Protein AF-A0A925YTL6-F1 (afdb_monomer_lite)

Radius of gyration: 14.81 Å; chains: 1; bounding box: 37×23×41 Å

pLDDT: mean 95.88, std 8.1, range [43.38, 98.81]

Sequence (124 aa):
QDDPEVMSAHLELAMATNAWDRVIKIASKLTNETPAVERPWIAWAYALREKQAVGDALDILIIGEEVIENPSPLIDYNLACYHCLLDDLTEARRRLKRAIAREPQWKTEAAADPDLAALHPAKK

Secondary structure (DSSP, 8-state):
---HHHHHHHHHHHHHTT-HHHHHHHHHHHHHH-TT-HHHHHHHHHHHHHTT-HHHHHHHHHHHHHHSSS--HHHHHHHHHHHHHTT-HHHHHHHHHHHHHH-TTHHHHHHH-GGGGGGSPP--

Structure (mmCIF, N/CA/C/O backbone):
data_AF-A0A925YTL6-F1
#
_entry.id   AF-A0A925YTL6-F1
#
loop_
_atom_site.group_PDB
_atom_site.id
_atom_site.type_symbol
_atom_site.label_atom_id
_atom_site.label_alt_id
_atom_site.label_comp_id
_atom_site.label_asym_id
_atom_site.label_entity_id
_atom_site.label_seq_id
_atom_site.pdbx_PDB_ins_code
_atom_site.Cartn_x
_atom_site.Cartn_y
_atom_site.Cartn_z
_atom_site.occupancy
_atom_site.B_iso_or_equiv
_atom_site.auth_seq_id
_atom_site.auth_comp_id
_atom_site.auth_asym_id
_atom_site.auth_atom_id
_atom_site.pdbx_PDB_model_num
ATOM 1 N N . GLN A 1 1 ? 15.291 -6.654 -23.935 1.00 56.06 1 GLN A N 1
ATOM 2 C CA . GLN A 1 1 ? 14.696 -6.421 -22.607 1.00 56.06 1 GLN A CA 1
ATOM 3 C C . GLN A 1 1 ? 14.907 -4.955 -22.305 1.00 56.06 1 GLN A C 1
ATOM 5 O O . GLN A 1 1 ? 15.975 -4.458 -22.646 1.00 56.06 1 GLN A O 1
ATOM 10 N N . ASP A 1 2 ? 13.879 -4.271 -21.810 1.00 72.69 2 ASP A N 1
ATOM 11 C CA . ASP A 1 2 ? 14.031 -2.883 -21.372 1.00 72.69 2 ASP A CA 1
ATOM 12 C C . ASP A 1 2 ? 14.820 -2.885 -20.058 1.00 72.69 2 ASP A C 1
ATOM 14 O O . ASP A 1 2 ? 14.683 -3.810 -19.263 1.00 72.69 2 ASP A O 1
ATOM 18 N N . ASP A 1 3 ? 15.678 -1.891 -19.863 1.00 90.19 3 ASP A N 1
ATOM 19 C CA . ASP A 1 3 ? 16.460 -1.730 -18.638 1.00 90.19 3 ASP A CA 1
ATOM 20 C C . ASP A 1 3 ? 15.522 -1.453 -17.435 1.00 90.19 3 ASP A C 1
ATOM 22 O O . ASP A 1 3 ? 14.615 -0.616 -17.576 1.00 90.19 3 ASP A O 1
ATOM 26 N N . PRO A 1 4 ? 15.699 -2.106 -16.264 1.00 90.75 4 PRO A N 1
ATOM 27 C CA . PRO A 1 4 ? 14.873 -1.870 -15.075 1.00 90.75 4 PRO A CA 1
ATOM 28 C C . PRO A 1 4 ? 14.782 -0.396 -14.653 1.00 90.75 4 PRO A C 1
ATOM 30 O O . PRO A 1 4 ? 13.741 0.048 -14.159 1.00 90.75 4 PRO A O 1
ATOM 33 N N . GLU A 1 5 ? 15.829 0.396 -14.884 1.00 92.12 5 GLU A N 1
ATOM 34 C CA . GLU A 1 5 ? 15.837 1.827 -14.579 1.00 92.12 5 GLU A CA 1
ATOM 35 C C . GLU A 1 5 ? 14.899 2.604 -15.520 1.00 92.12 5 GLU A C 1
ATOM 37 O O . GLU A 1 5 ? 14.078 3.415 -15.079 1.00 92.12 5 GLU A O 1
ATOM 42 N N . VAL A 1 6 ? 14.919 2.280 -16.817 1.00 95.31 6 VAL A N 1
ATOM 43 C CA . VAL A 1 6 ? 13.999 2.855 -17.815 1.00 95.31 6 VAL A CA 1
ATOM 44 C C . VAL A 1 6 ? 12.554 2.453 -17.518 1.00 95.31 6 VAL A C 1
ATOM 46 O O . VAL A 1 6 ? 11.633 3.270 -17.612 1.00 95.31 6 VAL A O 1
ATOM 49 N N . MET A 1 7 ? 12.332 1.199 -17.127 1.00 96.12 7 MET A N 1
ATOM 50 C CA . MET A 1 7 ? 11.010 0.727 -16.721 1.00 96.12 7 MET A CA 1
ATOM 51 C C . MET A 1 7 ? 10.513 1.427 -15.457 1.00 96.12 7 MET A C 1
ATOM 53 O O . MET A 1 7 ? 9.329 1.757 -15.387 1.00 96.12 7 MET A O 1
ATOM 57 N N . SER A 1 8 ? 11.397 1.719 -14.504 1.00 96.62 8 SER A N 1
ATOM 58 C CA . SER A 1 8 ? 11.060 2.481 -13.299 1.00 96.62 8 SER A CA 1
ATOM 59 C C . SER A 1 8 ? 10.634 3.911 -13.644 1.00 96.62 8 SER A C 1
ATOM 61 O O . SER A 1 8 ? 9.597 4.372 -13.173 1.00 96.62 8 SER A O 1
ATOM 63 N N . ALA A 1 9 ? 11.328 4.586 -14.565 1.00 97.25 9 ALA A N 1
ATOM 64 C CA . ALA A 1 9 ? 10.897 5.901 -15.049 1.00 97.25 9 ALA A CA 1
ATOM 65 C C . ALA A 1 9 ? 9.513 5.850 -15.731 1.00 97.25 9 ALA A C 1
ATOM 67 O O . ALA A 1 9 ? 8.658 6.712 -15.509 1.00 97.25 9 ALA A O 1
ATOM 68 N N . HIS A 1 10 ? 9.247 4.812 -16.530 1.00 97.81 10 HIS A N 1
ATOM 69 C CA . HIS A 1 10 ? 7.924 4.603 -17.122 1.00 97.81 10 HIS A CA 1
ATOM 70 C C . HIS A 1 10 ? 6.842 4.269 -16.090 1.00 97.81 10 HIS A C 1
ATOM 72 O O . HIS A 1 10 ? 5.682 4.630 -16.307 1.00 97.81 10 HIS A O 1
ATOM 78 N N . LEU A 1 11 ? 7.198 3.582 -15.002 1.00 98.50 11 LEU A N 1
ATOM 79 C CA . LEU A 1 11 ? 6.294 3.301 -13.893 1.00 98.50 11 LEU A CA 1
ATOM 80 C C . LEU A 1 11 ? 5.855 4.604 -13.227 1.00 98.50 11 LEU A C 1
ATOM 82 O O . LEU A 1 11 ? 4.656 4.814 -13.062 1.00 98.50 11 LEU A O 1
ATOM 86 N N . GLU A 1 12 ? 6.795 5.500 -12.919 1.00 98.44 12 GLU A N 1
ATOM 87 C CA . GLU A 1 12 ? 6.482 6.800 -12.315 1.00 98.44 12 GLU A CA 1
ATOM 88 C C . GLU A 1 12 ? 5.598 7.657 -13.225 1.00 98.44 12 GLU A C 1
ATOM 90 O O . GLU A 1 12 ? 4.610 8.228 -12.767 1.00 98.44 12 GLU A O 1
ATOM 95 N N . LEU A 1 13 ? 5.874 7.687 -14.534 1.00 98.38 13 LEU A N 1
ATOM 96 C CA . LEU A 1 13 ? 5.014 8.391 -15.490 1.00 98.38 13 LEU A CA 1
ATOM 97 C C . LEU A 1 13 ? 3.598 7.794 -15.536 1.00 98.38 13 LEU A C 1
ATOM 99 O O . LEU A 1 13 ? 2.612 8.529 -15.598 1.00 98.38 13 LEU A O 1
ATOM 103 N N . ALA A 1 14 ? 3.482 6.464 -15.514 1.00 98.50 14 ALA A N 1
ATOM 104 C CA . ALA A 1 14 ? 2.189 5.788 -15.504 1.00 98.50 14 ALA A CA 1
ATOM 105 C C . ALA A 1 14 ? 1.415 6.064 -14.205 1.00 98.50 14 ALA A C 1
ATOM 107 O O . ALA A 1 14 ? 0.215 6.315 -14.262 1.00 98.50 14 ALA A O 1
ATOM 108 N N . MET A 1 15 ? 2.103 6.083 -13.061 1.00 98.50 15 MET A N 1
ATOM 109 C CA . MET A 1 15 ? 1.534 6.455 -11.764 1.00 98.50 15 MET A CA 1
ATOM 110 C C . MET A 1 15 ? 1.046 7.905 -11.768 1.00 98.50 15 MET A C 1
ATOM 112 O O . MET A 1 15 ? -0.100 8.160 -11.423 1.00 98.50 15 MET A O 1
ATOM 116 N N . ALA A 1 16 ? 1.868 8.846 -12.239 1.00 98.31 16 ALA A N 1
ATOM 117 C CA . ALA A 1 16 ? 1.523 10.267 -12.296 1.00 98.31 16 ALA A CA 1
ATOM 118 C C . ALA A 1 16 ? 0.346 10.579 -13.239 1.00 98.31 16 ALA A C 1
ATOM 120 O O . ALA A 1 16 ? -0.299 11.617 -13.108 1.00 98.31 16 ALA A O 1
ATOM 121 N N . THR A 1 17 ? 0.073 9.696 -14.202 1.00 98.12 17 THR A N 1
ATOM 122 C CA . THR A 1 17 ? -1.033 9.827 -15.164 1.00 98.12 17 THR A CA 1
ATOM 123 C C . THR A 1 17 ? -2.214 8.908 -14.851 1.00 98.12 17 THR A C 1
ATOM 125 O O . THR A 1 17 ? -3.134 8.814 -15.662 1.00 98.12 17 THR A O 1
ATOM 128 N N . ASN A 1 18 ? -2.206 8.232 -13.695 1.00 98.31 18 ASN A N 1
ATOM 129 C CA . ASN A 1 18 ? -3.234 7.277 -13.271 1.00 98.31 18 ASN A CA 1
ATOM 130 C C . ASN A 1 18 ? -3.515 6.173 -14.308 1.00 98.31 18 ASN A C 1
ATOM 132 O O . ASN A 1 18 ? -4.628 5.660 -14.432 1.00 98.31 18 ASN A O 1
ATOM 136 N N . ALA A 1 19 ? -2.504 5.798 -15.093 1.00 98.56 19 ALA A N 1
ATOM 137 C CA . ALA A 1 19 ? -2.613 4.778 -16.125 1.00 98.56 19 ALA A CA 1
ATOM 138 C C . ALA A 1 19 ? -2.518 3.376 -15.497 1.00 98.56 19 ALA A C 1
ATOM 140 O O . ALA A 1 19 ? -1.549 2.651 -15.723 1.00 98.56 19 ALA A O 1
ATOM 141 N N . TRP A 1 20 ? -3.512 2.990 -14.692 1.00 98.56 20 TRP A N 1
ATOM 142 C CA . TRP A 1 20 ? -3.452 1.821 -13.800 1.00 98.56 20 TRP A CA 1
ATOM 143 C C . TRP A 1 20 ? -3.124 0.501 -14.498 1.00 98.56 20 TRP A C 1
ATOM 145 O O . TRP A 1 20 ? -2.283 -0.253 -14.018 1.00 98.56 20 TRP A O 1
ATOM 155 N N . ASP A 1 21 ? -3.683 0.250 -15.682 1.00 98.50 21 ASP A N 1
ATOM 156 C CA . ASP A 1 21 ? -3.337 -0.942 -16.469 1.00 98.50 21 ASP A CA 1
ATOM 157 C C . ASP A 1 21 ? -1.863 -0.962 -16.893 1.00 98.50 21 ASP A C 1
ATOM 159 O O . ASP A 1 21 ? -1.213 -2.011 -16.924 1.00 98.50 21 ASP A O 1
ATOM 163 N N . ARG A 1 22 ? -1.301 0.216 -17.186 1.00 98.38 22 ARG A N 1
ATOM 164 C CA . ARG A 1 22 ? 0.120 0.364 -17.502 1.00 98.38 22 ARG A CA 1
ATOM 165 C C . ARG A 1 22 ? 0.980 0.202 -16.251 1.00 98.38 22 ARG A C 1
ATOM 167 O O . ARG A 1 22 ? 2.014 -0.455 -16.346 1.00 98.38 22 ARG A O 1
ATOM 174 N N . VAL A 1 23 ? 0.548 0.737 -15.107 1.00 98.81 23 VAL A N 1
ATOM 175 C CA . VAL A 1 23 ? 1.218 0.540 -13.813 1.00 98.81 23 VAL A CA 1
ATOM 176 C C . VAL A 1 23 ? 1.315 -0.949 -13.498 1.00 98.81 23 VAL A C 1
ATOM 178 O O . VAL A 1 23 ? 2.421 -1.448 -13.337 1.00 98.81 23 VAL A O 1
ATOM 181 N N . ILE A 1 24 ? 0.196 -1.679 -13.519 1.00 98.69 24 ILE A N 1
ATOM 182 C CA . ILE A 1 24 ? 0.148 -3.123 -13.234 1.00 98.69 24 ILE A CA 1
ATOM 183 C C . ILE A 1 24 ? 1.085 -3.900 -14.171 1.00 98.69 24 ILE A C 1
ATOM 185 O O . ILE A 1 24 ? 1.877 -4.734 -13.729 1.00 98.69 24 ILE A O 1
ATOM 189 N N . LYS A 1 25 ? 1.059 -3.598 -15.474 1.00 98.25 25 LYS A N 1
ATOM 190 C CA . LYS A 1 25 ? 1.915 -4.272 -16.463 1.00 98.25 25 LYS A CA 1
ATOM 191 C C . LYS A 1 25 ? 3.411 -4.022 -16.249 1.00 98.25 25 LYS A C 1
ATOM 193 O O . LYS A 1 25 ? 4.212 -4.915 -16.511 1.00 98.25 25 LYS A O 1
ATOM 198 N N . ILE A 1 26 ? 3.806 -2.810 -15.862 1.00 98.25 26 ILE A N 1
ATOM 199 C CA . ILE A 1 26 ? 5.221 -2.471 -15.648 1.00 98.25 26 ILE A CA 1
ATOM 200 C C . ILE A 1 26 ? 5.682 -2.987 -14.285 1.00 98.25 26 ILE A C 1
ATOM 202 O O . ILE A 1 26 ? 6.709 -3.656 -14.202 1.00 98.25 26 ILE A O 1
ATOM 206 N N . ALA A 1 27 ? 4.901 -2.729 -13.237 1.00 98.38 27 ALA A N 1
ATOM 207 C CA . ALA A 1 27 ? 5.213 -3.126 -11.874 1.00 98.38 27 ALA A CA 1
ATOM 208 C C . ALA A 1 27 ? 5.322 -4.648 -11.726 1.00 98.38 27 ALA A C 1
ATOM 210 O O . ALA A 1 27 ? 6.266 -5.126 -11.108 1.00 98.38 27 ALA A O 1
ATOM 211 N N . SER A 1 28 ? 4.440 -5.424 -12.363 1.00 97.81 28 SER A N 1
ATOM 212 C CA . SER A 1 28 ? 4.535 -6.895 -12.356 1.00 97.81 28 SER A CA 1
ATOM 213 C C . SER A 1 28 ? 5.825 -7.432 -12.974 1.00 97.81 28 SER A C 1
ATOM 215 O O . SER A 1 28 ? 6.336 -8.464 -12.556 1.00 97.81 28 SER A O 1
ATOM 217 N N . LYS A 1 29 ? 6.402 -6.739 -13.956 1.00 97.62 29 LYS A N 1
ATOM 218 C CA . LYS A 1 29 ? 7.705 -7.124 -14.508 1.00 97.62 29 LYS A CA 1
ATOM 219 C C . LYS A 1 29 ? 8.848 -6.712 -13.585 1.00 97.62 29 LYS A C 1
ATOM 221 O O . LYS A 1 29 ? 9.701 -7.536 -13.287 1.00 97.62 29 LYS A O 1
ATOM 226 N N . LEU A 1 30 ? 8.823 -5.473 -13.090 1.00 97.75 30 LEU A N 1
ATOM 227 C CA . LEU A 1 30 ? 9.843 -4.961 -12.172 1.00 97.75 30 LEU A CA 1
ATOM 228 C C . LEU A 1 30 ? 9.908 -5.759 -10.866 1.00 97.75 30 LEU A C 1
ATOM 230 O O . LEU A 1 30 ? 10.988 -6.034 -10.376 1.00 97.75 30 LEU A O 1
ATOM 234 N N . THR A 1 31 ? 8.777 -6.187 -10.313 1.00 97.88 31 THR A N 1
ATOM 235 C CA . THR A 1 31 ? 8.752 -7.035 -9.106 1.00 97.88 31 THR A CA 1
ATOM 236 C C . THR A 1 31 ? 9.358 -8.420 -9.339 1.00 97.88 31 THR A C 1
ATOM 238 O O . THR A 1 31 ? 9.972 -8.971 -8.432 1.00 97.88 31 THR A O 1
ATOM 241 N N . ASN A 1 32 ? 9.260 -8.963 -10.556 1.00 96.50 32 ASN A N 1
ATOM 242 C CA . ASN A 1 32 ? 9.928 -10.214 -10.925 1.00 96.50 32 ASN A CA 1
ATOM 243 C C . ASN A 1 32 ? 11.438 -10.034 -11.164 1.00 96.50 32 ASN A C 1
ATOM 245 O O . ASN A 1 32 ? 12.220 -10.918 -10.828 1.00 96.50 32 ASN A O 1
ATOM 249 N N . GLU A 1 33 ? 11.854 -8.915 -11.761 1.00 96.31 33 GL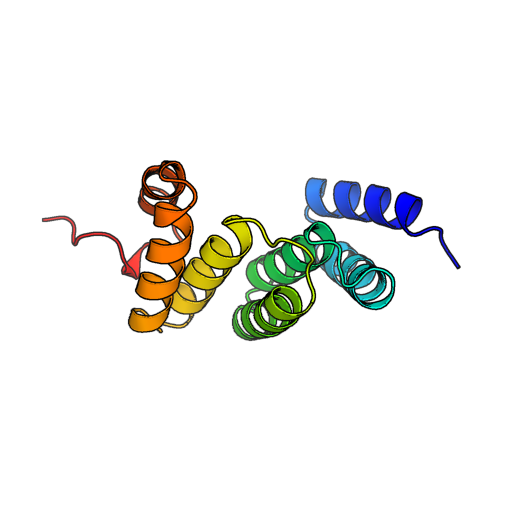U A N 1
ATOM 250 C CA . GLU A 1 33 ? 13.263 -8.646 -12.095 1.00 96.31 33 GLU A CA 1
ATOM 251 C C . GLU A 1 33 ? 14.060 -8.093 -10.904 1.00 96.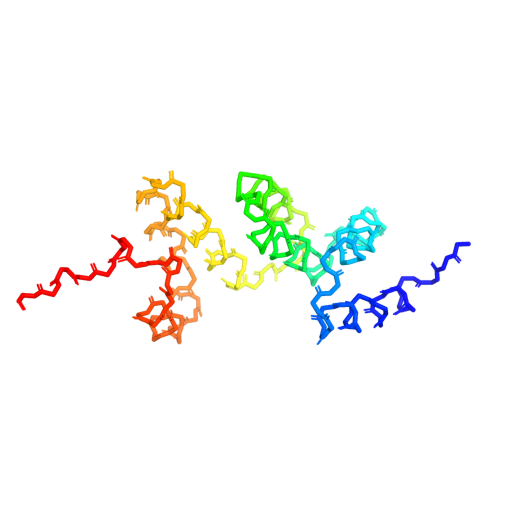31 33 GLU A C 1
ATOM 253 O O . GLU A 1 33 ? 15.236 -8.410 -10.733 1.00 96.31 33 GLU A O 1
ATOM 258 N N . THR A 1 34 ? 13.417 -7.288 -10.060 1.00 96.31 34 THR A N 1
ATOM 259 C CA . THR A 1 34 ? 14.007 -6.611 -8.901 1.00 96.31 34 THR A CA 1
ATOM 260 C C . THR A 1 34 ? 13.126 -6.798 -7.653 1.00 96.31 34 THR A C 1
ATOM 262 O O . THR A 1 34 ? 12.583 -5.818 -7.139 1.00 96.31 34 THR A O 1
ATOM 265 N N . PRO A 1 35 ? 12.958 -8.034 -7.137 1.00 97.50 35 PRO A N 1
ATOM 266 C CA . PRO A 1 35 ? 12.021 -8.319 -6.043 1.00 97.50 35 PRO A CA 1
ATOM 267 C C . PRO A 1 35 ? 12.351 -7.577 -4.743 1.00 97.50 35 PRO A C 1
ATOM 269 O O . PRO A 1 35 ? 11.439 -7.206 -4.010 1.00 97.50 35 PRO A O 1
ATOM 272 N N . ALA A 1 36 ? 13.632 -7.288 -4.497 1.00 97.69 36 ALA A N 1
ATOM 273 C CA . ALA A 1 36 ? 14.095 -6.550 -3.322 1.00 97.69 36 ALA A CA 1
ATOM 274 C C . ALA A 1 36 ? 13.680 -5.065 -3.307 1.00 97.69 36 ALA A C 1
ATOM 276 O O . ALA A 1 36 ? 13.774 -4.418 -2.265 1.00 97.69 36 ALA A O 1
ATOM 277 N N . VAL A 1 37 ? 13.234 -4.506 -4.438 1.00 97.69 37 VAL A N 1
ATOM 278 C CA . VAL A 1 37 ? 12.900 -3.081 -4.558 1.00 97.69 37 VAL A CA 1
ATOM 279 C C . VAL A 1 37 ? 11.435 -2.853 -4.200 1.00 97.69 37 VAL A C 1
ATOM 281 O O . VAL A 1 37 ? 10.538 -3.366 -4.857 1.00 97.69 37 VAL A O 1
ATOM 284 N N . GLU A 1 38 ? 11.186 -2.012 -3.198 1.00 98.31 38 GLU A N 1
ATOM 285 C CA . GLU A 1 38 ? 9.847 -1.722 -2.667 1.00 98.31 38 GLU A CA 1
ATOM 286 C C . GLU A 1 38 ? 8.897 -1.049 -3.670 1.00 98.31 38 GLU A C 1
ATOM 288 O O . GLU A 1 38 ? 7.720 -1.404 -3.781 1.00 98.31 38 GLU A O 1
ATOM 293 N N . ARG A 1 39 ? 9.395 -0.041 -4.393 1.00 98.00 39 ARG A N 1
ATOM 294 C CA . ARG A 1 39 ? 8.557 0.901 -5.147 1.00 98.00 39 ARG A CA 1
ATOM 295 C C . ARG A 1 39 ? 7.601 0.229 -6.155 1.00 98.00 39 ARG A C 1
ATOM 297 O O . ARG A 1 39 ? 6.433 0.639 -6.181 1.00 98.00 39 ARG A O 1
ATOM 304 N N . PRO A 1 40 ? 8.024 -0.775 -6.953 1.00 98.50 40 PRO A N 1
ATOM 305 C CA . PRO A 1 40 ? 7.138 -1.523 -7.843 1.00 98.50 40 PRO A CA 1
ATOM 306 C C . PRO A 1 40 ? 5.997 -2.253 -7.128 1.00 98.50 40 PRO A C 1
ATOM 308 O O . PRO A 1 40 ? 4.866 -2.191 -7.606 1.00 98.50 40 PRO A O 1
ATOM 311 N N . TRP A 1 41 ? 6.249 -2.881 -5.975 1.00 98.75 41 TRP A N 1
ATOM 312 C CA . TRP A 1 41 ? 5.213 -3.588 -5.209 1.00 98.75 41 TRP A CA 1
ATOM 313 C C . TRP A 1 41 ? 4.107 -2.641 -4.747 1.00 98.75 41 TRP A C 1
ATOM 315 O O . TRP A 1 41 ? 2.926 -2.910 -4.964 1.00 98.75 41 TRP A O 1
ATOM 325 N N . ILE A 1 42 ? 4.492 -1.486 -4.197 1.00 98.62 42 ILE A N 1
ATOM 326 C CA . ILE A 1 42 ? 3.539 -0.455 -3.764 1.00 98.62 42 ILE A CA 1
ATOM 327 C C . ILE A 1 42 ? 2.735 0.081 -4.950 1.00 98.62 42 ILE A C 1
ATOM 329 O O . ILE A 1 42 ? 1.518 0.201 -4.856 1.00 98.62 42 ILE A O 1
ATOM 333 N N . ALA A 1 43 ? 3.390 0.382 -6.078 1.00 98.69 43 ALA A N 1
ATOM 334 C CA . ALA A 1 43 ? 2.700 0.846 -7.284 1.00 98.69 43 ALA A CA 1
ATOM 335 C C . ALA A 1 43 ? 1.663 -0.171 -7.777 1.00 98.69 43 ALA A C 1
ATOM 337 O O . ALA A 1 43 ? 0.551 0.209 -8.143 1.00 98.69 43 ALA A O 1
ATOM 338 N N . TRP A 1 44 ? 2.028 -1.455 -7.788 1.00 98.81 44 TRP A N 1
ATOM 339 C CA . TRP A 1 44 ? 1.141 -2.522 -8.231 1.00 98.81 44 TRP A CA 1
ATOM 340 C C . TRP A 1 44 ? -0.087 -2.625 -7.328 1.00 98.81 44 TRP A C 1
ATOM 342 O O . TRP A 1 44 ? -1.214 -2.523 -7.815 1.00 98.81 44 TRP A O 1
ATOM 352 N N . ALA A 1 45 ? 0.126 -2.765 -6.020 1.00 98.75 45 ALA A N 1
ATOM 353 C CA . ALA A 1 45 ? -0.963 -2.894 -5.064 1.00 98.75 45 ALA A CA 1
ATOM 354 C C . ALA A 1 45 ? -1.874 -1.654 -5.070 1.00 98.75 45 ALA A C 1
ATOM 356 O O . ALA A 1 45 ? -3.098 -1.777 -5.128 1.00 98.75 45 ALA A O 1
ATOM 357 N N . TYR A 1 46 ? -1.290 -0.454 -5.138 1.00 98.62 46 TYR A N 1
ATOM 358 C CA . TYR A 1 46 ? -2.048 0.791 -5.232 1.00 98.62 46 TYR A CA 1
ATOM 359 C C . TYR A 1 46 ? -2.925 0.846 -6.492 1.00 98.62 46 TYR A C 1
ATOM 361 O O . TYR A 1 46 ? -4.115 1.138 -6.403 1.00 98.62 46 TYR A O 1
ATOM 369 N N . ALA A 1 47 ? -2.382 0.491 -7.661 1.00 98.75 47 ALA A N 1
ATOM 370 C CA . ALA A 1 47 ? -3.158 0.452 -8.899 1.00 98.75 47 ALA A CA 1
ATOM 371 C C . ALA A 1 47 ? -4.289 -0.591 -8.860 1.00 98.75 47 ALA A C 1
ATOM 373 O O . ALA A 1 47 ? -5.357 -0.352 -9.422 1.00 98.75 47 ALA A O 1
ATOM 374 N N . LEU A 1 48 ? -4.091 -1.730 -8.188 1.00 98.75 48 LEU A N 1
ATOM 375 C CA . LEU A 1 48 ? -5.151 -2.721 -7.974 1.00 98.75 48 LEU A CA 1
ATOM 376 C C . LEU A 1 48 ? -6.257 -2.178 -7.060 1.00 98.75 48 LEU A C 1
ATOM 378 O O . LEU A 1 48 ? -7.437 -2.320 -7.390 1.00 98.75 48 LEU A O 1
ATOM 382 N N . ARG A 1 49 ? -5.898 -1.477 -5.976 1.00 98.50 49 ARG A N 1
ATOM 383 C CA . ARG A 1 49 ? -6.863 -0.778 -5.112 1.00 98.50 49 ARG A CA 1
ATOM 384 C C . ARG A 1 49 ? -7.675 0.255 -5.889 1.00 98.50 49 ARG A C 1
ATOM 386 O O . ARG A 1 49 ? -8.897 0.267 -5.772 1.00 98.50 49 ARG A O 1
ATOM 393 N N . GLU A 1 50 ? -7.037 1.066 -6.733 1.00 98.31 50 GLU A N 1
ATOM 394 C CA . GLU A 1 50 ? -7.731 2.044 -7.589 1.00 98.31 50 GLU A CA 1
ATOM 395 C C . GLU A 1 50 ? -8.711 1.383 -8.569 1.00 98.31 50 GLU A C 1
ATOM 397 O O . GLU A 1 50 ? -9.756 1.941 -8.904 1.00 98.31 50 GLU A O 1
ATOM 402 N N . LYS A 1 51 ? -8.411 0.151 -8.991 1.00 98.38 51 LYS A N 1
ATOM 403 C CA . LYS A 1 51 ? -9.302 -0.682 -9.806 1.00 98.38 51 LYS A CA 1
ATOM 404 C C . LYS A 1 51 ? -10.328 -1.478 -8.991 1.00 98.38 51 LYS A C 1
ATOM 406 O O . LYS A 1 51 ? -11.012 -2.321 -9.564 1.00 98.38 51 LYS A O 1
ATOM 411 N N . GLN A 1 52 ? -10.457 -1.208 -7.690 1.00 97.94 52 GLN A N 1
ATOM 412 C CA . GLN A 1 52 ? -11.352 -1.896 -6.750 1.00 97.94 52 GLN A CA 1
ATOM 413 C C . GLN A 1 52 ? -11.052 -3.398 -6.576 1.00 97.94 52 GLN A C 1
ATOM 415 O O . GLN A 1 52 ? -11.864 -4.138 -6.025 1.00 97.94 52 GLN A O 1
ATOM 420 N N . ALA A 1 53 ? -9.864 -3.851 -6.984 1.00 98.38 53 ALA A N 1
ATOM 421 C CA . ALA A 1 53 ? -9.371 -5.212 -6.789 1.00 98.38 53 ALA A CA 1
ATOM 422 C C . ALA A 1 53 ? -8.568 -5.303 -5.477 1.00 98.38 53 ALA A C 1
ATOM 424 O O . ALA A 1 53 ? -7.379 -5.609 -5.471 1.00 98.38 53 ALA A O 1
ATOM 425 N N . VAL A 1 54 ? -9.209 -4.968 -4.350 1.00 98.44 54 VAL A N 1
ATOM 426 C CA . VAL A 1 54 ? -8.528 -4.826 -3.047 1.00 98.44 54 VAL A CA 1
ATOM 427 C C . VAL A 1 54 ? -7.955 -6.154 -2.536 1.00 98.44 54 VAL A C 1
ATOM 429 O O . VAL A 1 54 ? -6.885 -6.154 -1.938 1.00 98.44 54 VAL A O 1
ATOM 432 N N . GLY A 1 55 ? -8.624 -7.282 -2.805 1.00 98.69 55 GLY A N 1
ATOM 433 C CA . GLY A 1 55 ? -8.095 -8.614 -2.478 1.00 98.69 55 GLY A CA 1
ATOM 434 C C . GLY A 1 55 ? -6.764 -8.888 -3.181 1.00 98.69 55 GLY A C 1
ATOM 435 O O . GLY A 1 55 ? -5.774 -9.194 -2.526 1.00 98.69 55 GLY A O 1
ATOM 436 N N . ASP A 1 56 ? -6.705 -8.646 -4.491 1.00 98.62 56 ASP A N 1
ATOM 437 C CA . ASP A 1 56 ? -5.471 -8.806 -5.267 1.00 98.62 56 ASP A CA 1
ATOM 438 C C . ASP A 1 56 ? -4.378 -7.827 -4.797 1.00 98.62 56 ASP A C 1
ATOM 440 O O . ASP A 1 56 ? -3.199 -8.175 -4.754 1.00 98.62 56 ASP A O 1
ATOM 444 N N . ALA A 1 57 ? -4.757 -6.593 -4.434 1.00 98.75 57 ALA A N 1
ATOM 445 C CA . ALA A 1 57 ? -3.827 -5.607 -3.882 1.00 98.75 57 ALA A CA 1
ATOM 446 C C . ALA A 1 57 ? -3.189 -6.097 -2.574 1.00 98.75 57 ALA A C 1
ATOM 448 O O . ALA A 1 57 ? -1.980 -5.944 -2.382 1.00 98.75 57 ALA A O 1
ATOM 449 N N . LEU A 1 58 ? -3.997 -6.701 -1.697 1.00 98.75 58 LEU A N 1
ATOM 450 C CA . LEU A 1 58 ? -3.544 -7.298 -0.448 1.00 98.75 58 LEU A CA 1
ATOM 451 C C . LEU A 1 58 ? -2.576 -8.457 -0.709 1.00 98.75 58 LEU A C 1
ATOM 453 O O . LEU A 1 58 ? -1.466 -8.440 -0.178 1.00 98.75 58 LEU A O 1
ATOM 457 N N . ASP A 1 59 ? -2.966 -9.412 -1.554 1.00 98.62 59 ASP A N 1
ATOM 458 C CA . ASP A 1 59 ? -2.165 -10.605 -1.847 1.00 98.62 59 ASP A CA 1
ATOM 459 C C . ASP A 1 59 ? -0.786 -10.237 -2.411 1.00 98.62 59 ASP A C 1
ATOM 461 O O . ASP A 1 59 ? 0.244 -10.719 -1.934 1.00 98.62 59 ASP A O 1
ATOM 465 N N . ILE A 1 60 ? -0.743 -9.321 -3.384 1.00 98.25 60 ILE A N 1
ATOM 466 C CA . ILE A 1 60 ? 0.513 -8.859 -3.987 1.00 98.25 60 ILE A CA 1
ATOM 467 C C . ILE A 1 60 ? 1.401 -8.143 -2.969 1.00 98.25 60 ILE A C 1
ATOM 469 O O . ILE A 1 60 ? 2.618 -8.340 -2.976 1.00 98.25 60 ILE A O 1
ATOM 473 N N . LEU A 1 61 ? 0.831 -7.315 -2.091 1.00 98.50 61 LEU A N 1
ATOM 474 C CA . LEU A 1 61 ? 1.635 -6.559 -1.135 1.00 98.50 61 LEU A CA 1
ATOM 475 C C . LEU A 1 61 ? 2.149 -7.429 0.022 1.00 98.50 61 LEU A C 1
ATOM 477 O O . LEU A 1 61 ? 3.240 -7.162 0.523 1.00 98.50 61 LEU A O 1
ATOM 481 N N . ILE A 1 62 ? 1.420 -8.485 0.403 1.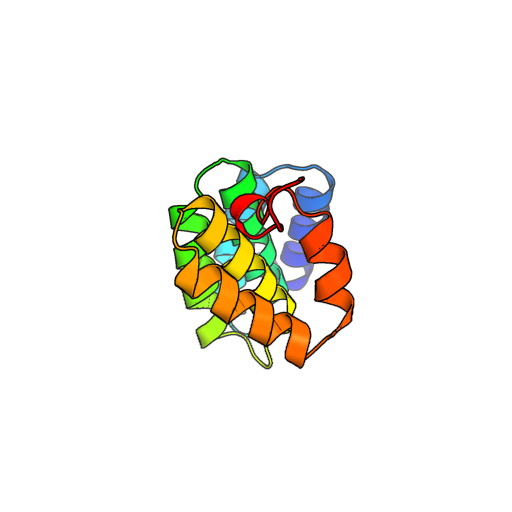00 98.50 62 ILE A N 1
ATOM 482 C CA . ILE A 1 62 ? 1.912 -9.512 1.336 1.00 98.50 62 ILE A CA 1
ATOM 483 C C . ILE A 1 62 ? 3.124 -10.231 0.737 1.00 98.50 62 ILE A C 1
ATOM 485 O O . ILE A 1 62 ? 4.140 -10.352 1.414 1.00 98.50 62 ILE A O 1
ATOM 489 N N . ILE A 1 63 ? 3.059 -10.638 -0.537 1.00 98.31 63 ILE A N 1
ATOM 490 C CA . ILE A 1 63 ? 4.211 -11.244 -1.228 1.00 98.31 63 ILE A CA 1
ATOM 491 C C . ILE A 1 63 ? 5.394 -10.266 -1.244 1.00 98.31 63 ILE A C 1
ATOM 493 O O . ILE A 1 63 ? 6.520 -10.651 -0.937 1.00 98.31 63 ILE A O 1
ATOM 497 N N . GLY A 1 64 ? 5.137 -8.993 -1.558 1.00 98.12 64 GLY A N 1
ATOM 498 C CA . GL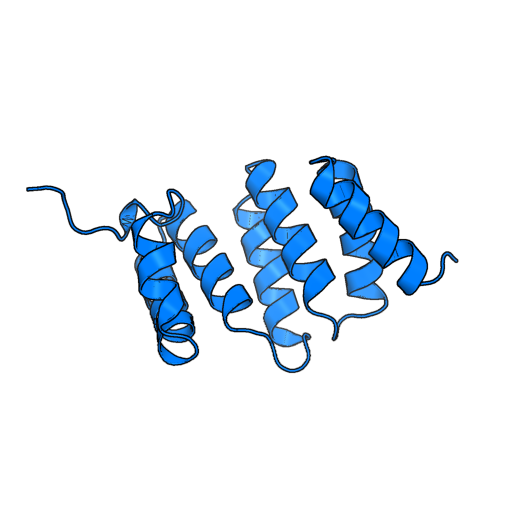Y A 1 64 ? 6.154 -7.943 -1.532 1.00 98.12 64 GLY A CA 1
ATOM 499 C C . GLY A 1 64 ? 6.830 -7.801 -0.165 1.00 98.12 64 GLY A C 1
ATOM 500 O O . GLY A 1 64 ? 8.055 -7.756 -0.101 1.00 98.12 64 GLY A O 1
ATOM 501 N N . GLU A 1 65 ? 6.062 -7.786 0.931 1.00 98.19 65 GLU A N 1
ATOM 502 C CA . GLU A 1 65 ? 6.595 -7.677 2.302 1.00 98.19 65 GLU A CA 1
ATOM 503 C C . GLU A 1 65 ? 7.667 -8.740 2.607 1.00 98.19 65 GLU A C 1
ATOM 505 O O . GLU A 1 65 ? 8.619 -8.448 3.330 1.00 98.19 65 GLU A O 1
ATOM 510 N N . GLU A 1 66 ? 7.543 -9.947 2.049 1.00 98.06 66 GLU A N 1
ATOM 511 C CA . GLU A 1 66 ? 8.474 -11.056 2.293 1.00 98.06 66 GLU A CA 1
ATOM 512 C C . GLU A 1 66 ? 9.804 -10.929 1.537 1.00 98.06 66 GLU A C 1
ATOM 514 O O . GLU A 1 66 ? 10.818 -11.468 1.987 1.00 98.06 66 GLU A O 1
ATOM 519 N N . VAL A 1 67 ? 9.813 -10.242 0.390 1.00 98.31 67 VAL A N 1
ATOM 520 C CA . VAL A 1 67 ? 10.965 -10.217 -0.531 1.00 98.31 67 VAL A CA 1
ATOM 521 C C . VAL A 1 67 ? 11.658 -8.862 -0.627 1.00 98.31 67 VAL A C 1
ATOM 523 O O . VAL A 1 67 ? 12.803 -8.804 -1.076 1.00 98.31 67 VAL A O 1
ATOM 526 N N . ILE A 1 68 ? 10.990 -7.782 -0.214 1.00 98.38 68 ILE A N 1
ATOM 527 C CA . ILE A 1 68 ? 11.557 -6.432 -0.199 1.00 98.38 68 ILE A CA 1
ATOM 528 C C . ILE A 1 68 ? 12.696 -6.355 0.818 1.00 98.38 68 ILE A C 1
ATOM 530 O O . ILE A 1 68 ? 12.572 -6.775 1.970 1.00 98.38 68 ILE A O 1
ATOM 534 N N . GLU A 1 69 ? 13.802 -5.738 0.414 1.00 97.38 69 GLU A N 1
ATOM 535 C CA . GLU A 1 69 ? 14.886 -5.432 1.333 1.00 97.38 69 GLU A CA 1
ATOM 536 C C . GLU A 1 69 ? 14.534 -4.185 2.155 1.00 97.38 69 GLU A C 1
ATOM 538 O O . GLU A 1 69 ? 14.308 -3.107 1.609 1.00 97.38 69 GLU A O 1
ATOM 543 N N . ASN A 1 70 ? 14.517 -4.325 3.484 1.00 95.38 70 ASN A N 1
ATOM 544 C CA . ASN A 1 70 ? 14.235 -3.241 4.433 1.00 95.38 70 ASN A CA 1
ATOM 545 C C . ASN A 1 70 ? 12.918 -2.480 4.142 1.00 95.38 70 ASN A C 1
ATOM 547 O O . ASN A 1 70 ? 12.954 -1.258 3.971 1.00 95.38 70 ASN A O 1
ATOM 551 N N . PRO A 1 71 ? 11.751 -3.158 4.134 1.00 96.88 71 PRO A N 1
ATOM 552 C CA . PRO A 1 71 ? 10.480 -2.533 3.777 1.00 96.88 71 PRO A CA 1
ATOM 553 C C . PRO A 1 71 ? 10.159 -1.359 4.703 1.00 96.88 71 PRO A C 1
ATOM 555 O O . PRO A 1 71 ? 10.236 -1.472 5.933 1.00 96.88 71 PRO A O 1
ATOM 558 N N . SER A 1 72 ? 9.775 -0.225 4.134 1.00 98.00 72 SER A N 1
ATOM 559 C CA . SER A 1 72 ? 9.385 0.977 4.859 1.00 98.00 72 SER A CA 1
ATOM 560 C C . SER A 1 72 ? 8.058 0.771 5.612 1.00 98.00 72 SER A C 1
ATOM 562 O O . SER A 1 72 ? 7.318 -0.188 5.361 1.00 98.00 72 SER A O 1
ATOM 564 N N . PRO A 1 73 ? 7.712 1.644 6.574 1.00 97.94 73 PRO A N 1
ATOM 565 C CA . PRO A 1 73 ? 6.416 1.587 7.256 1.00 97.94 73 PRO A CA 1
ATOM 566 C C . PRO A 1 73 ? 5.211 1.750 6.320 1.00 97.94 73 PRO A C 1
ATOM 568 O O . PRO A 1 73 ? 4.102 1.379 6.703 1.00 97.94 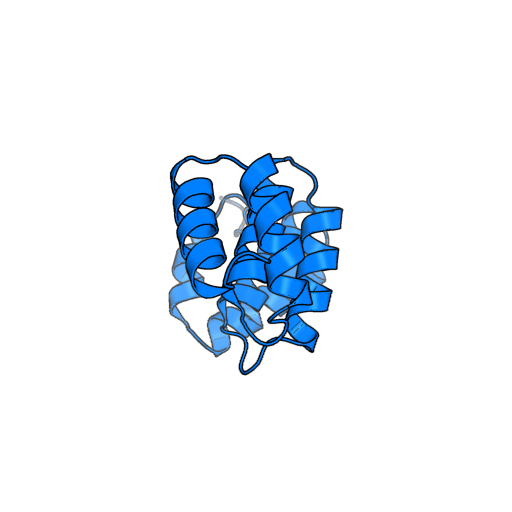73 PRO A O 1
ATOM 571 N N . LEU A 1 74 ? 5.421 2.251 5.097 1.00 98.19 74 LEU A N 1
ATOM 572 C CA . LEU A 1 74 ? 4.381 2.404 4.083 1.00 98.19 74 LEU A CA 1
ATOM 573 C C . LEU A 1 74 ? 3.781 1.057 3.648 1.00 98.19 74 LEU A C 1
ATOM 575 O O . LEU A 1 74 ? 2.595 1.001 3.329 1.00 98.19 74 LEU A O 1
ATOM 579 N N . ILE A 1 75 ? 4.553 -0.037 3.689 1.00 98.50 75 ILE A N 1
ATOM 580 C CA . ILE A 1 75 ? 4.029 -1.390 3.439 1.00 98.50 75 ILE A CA 1
ATOM 581 C C . ILE A 1 75 ? 2.968 -1.751 4.481 1.00 98.50 75 ILE A C 1
ATOM 583 O O . ILE A 1 75 ? 1.838 -2.084 4.127 1.00 98.50 75 ILE A O 1
ATOM 587 N N . ASP A 1 76 ? 3.297 -1.615 5.768 1.00 98.62 76 ASP A N 1
ATOM 588 C CA . ASP A 1 76 ? 2.347 -1.868 6.855 1.00 98.62 76 ASP A CA 1
ATOM 589 C C . ASP A 1 76 ? 1.144 -0.915 6.793 1.00 98.62 76 ASP A C 1
ATOM 591 O O . ASP A 1 76 ? 0.024 -1.326 7.091 1.00 98.62 76 ASP A O 1
ATOM 595 N N . TYR A 1 77 ? 1.349 0.339 6.383 1.00 98.62 77 TYR A N 1
ATOM 596 C CA . TYR A 1 77 ? 0.263 1.302 6.217 1.00 98.62 77 TYR A CA 1
ATOM 597 C C . TYR A 1 77 ? -0.722 0.880 5.115 1.00 98.62 77 TYR A C 1
ATOM 599 O O . TYR A 1 77 ? -1.914 0.752 5.381 1.00 98.62 77 TYR A O 1
ATOM 607 N N . ASN A 1 78 ? -0.239 0.573 3.908 1.00 98.56 78 ASN A N 1
ATOM 608 C CA . ASN A 1 78 ? -1.096 0.127 2.802 1.00 98.56 78 ASN A CA 1
ATOM 609 C C . ASN A 1 78 ? -1.808 -1.196 3.121 1.00 98.56 78 ASN A C 1
ATOM 611 O O . ASN A 1 78 ? -2.999 -1.334 2.845 1.00 98.56 78 ASN A O 1
ATOM 615 N N . LEU A 1 79 ? -1.120 -2.147 3.766 1.00 98.81 79 LEU A N 1
ATOM 616 C CA . LEU A 1 79 ? -1.748 -3.384 4.242 1.00 98.81 79 LEU A CA 1
ATOM 617 C C . LEU A 1 79 ? -2.866 -3.090 5.250 1.00 98.81 79 LEU A C 1
ATOM 619 O O . LEU A 1 79 ? -3.920 -3.719 5.191 1.00 98.81 79 LEU A O 1
ATOM 623 N N . ALA A 1 80 ? -2.683 -2.111 6.143 1.00 98.75 80 ALA A N 1
ATOM 624 C CA . ALA A 1 80 ? -3.747 -1.686 7.046 1.00 98.75 80 ALA A CA 1
ATOM 625 C C . ALA A 1 80 ? -4.974 -1.167 6.285 1.00 98.75 80 ALA A C 1
ATOM 627 O O . ALA A 1 80 ? -6.095 -1.548 6.627 1.00 98.75 80 ALA A O 1
ATOM 628 N N . CYS A 1 81 ? -4.768 -0.343 5.253 1.00 98.69 81 CYS A N 1
ATOM 629 C CA . CYS A 1 81 ? -5.842 0.171 4.403 1.00 98.69 81 CYS A CA 1
ATOM 630 C C . CYS A 1 81 ? -6.601 -0.972 3.723 1.00 98.69 81 CYS A C 1
ATOM 632 O O . CYS A 1 81 ? -7.826 -1.031 3.804 1.00 98.69 81 CYS A O 1
ATOM 634 N N . TYR A 1 82 ? -5.896 -1.935 3.126 1.00 98.75 82 TYR A N 1
ATOM 635 C CA . TYR A 1 82 ? -6.539 -3.042 2.413 1.00 98.75 82 TYR A CA 1
ATOM 636 C C . TYR A 1 82 ? -7.297 -3.985 3.348 1.00 98.75 82 TYR A C 1
ATOM 638 O O . TYR A 1 82 ? -8.441 -4.327 3.057 1.00 98.75 82 TYR A O 1
ATOM 646 N N . HIS A 1 83 ? -6.728 -4.340 4.506 1.00 98.81 83 HIS A N 1
ATOM 647 C CA . HIS A 1 83 ? -7.463 -5.099 5.521 1.00 98.81 83 HIS A CA 1
ATOM 648 C C . HIS A 1 83 ? -8.706 -4.342 6.006 1.00 98.81 83 HIS A C 1
ATOM 650 O O . HIS A 1 83 ? -9.755 -4.951 6.190 1.00 98.81 83 HIS A O 1
ATOM 656 N N . CYS A 1 84 ? -8.623 -3.017 6.169 1.00 98.50 84 CYS A N 1
ATOM 657 C CA . CYS A 1 84 ? -9.766 -2.214 6.596 1.00 98.50 84 CYS A CA 1
ATOM 658 C C . CYS A 1 84 ? -10.881 -2.184 5.541 1.00 98.50 84 CYS A C 1
ATOM 660 O O . CYS A 1 84 ? -12.050 -2.336 5.889 1.00 98.50 84 CYS A O 1
ATOM 662 N N . LEU A 1 85 ? -10.526 -2.025 4.264 1.00 98.44 85 LEU A N 1
ATOM 663 C CA . LEU A 1 85 ? -11.467 -2.063 3.141 1.00 98.44 85 LEU A CA 1
ATOM 664 C C . LEU A 1 85 ? -12.143 -3.433 2.978 1.00 98.44 85 LEU A C 1
ATOM 666 O O . LEU A 1 85 ? -13.264 -3.508 2.479 1.00 98.44 85 LEU A O 1
ATOM 670 N N . LEU A 1 86 ? -11.474 -4.505 3.406 1.00 98.31 86 LEU A N 1
ATOM 671 C CA . LEU A 1 86 ? -11.991 -5.877 3.413 1.00 98.31 86 LEU A CA 1
ATOM 672 C C . LEU A 1 86 ? -12.688 -6.260 4.734 1.00 98.31 86 LEU A C 1
ATOM 674 O O . LEU A 1 86 ? -12.995 -7.431 4.938 1.00 98.31 86 LEU A O 1
ATOM 678 N N . ASP A 1 87 ? -12.941 -5.290 5.620 1.00 98.00 87 ASP A N 1
ATOM 679 C CA . ASP A 1 87 ? -13.586 -5.457 6.935 1.00 98.00 87 ASP A CA 1
ATOM 680 C C . ASP A 1 87 ? -12.815 -6.347 7.939 1.00 98.00 87 ASP A C 1
ATOM 682 O O . ASP A 1 87 ? -13.316 -6.699 9.008 1.00 98.00 87 ASP A O 1
ATOM 686 N N . ASP A 1 88 ? -11.538 -6.646 7.676 1.00 98.38 88 ASP A N 1
ATOM 687 C CA . ASP A 1 88 ? -10.635 -7.255 8.659 1.00 98.38 88 ASP A CA 1
ATOM 688 C C . ASP A 1 88 ? -10.036 -6.180 9.575 1.00 98.38 88 ASP A C 1
ATOM 690 O O . ASP A 1 88 ? -8.849 -5.835 9.551 1.00 98.38 88 ASP A O 1
ATOM 694 N N . LEU A 1 89 ? -10.897 -5.615 10.422 1.00 98.06 89 LEU A N 1
ATOM 695 C CA . LEU A 1 89 ? -10.526 -4.516 11.314 1.00 98.06 89 LEU A CA 1
ATOM 696 C C . LEU A 1 89 ? -9.499 -4.931 12.377 1.00 98.06 89 LEU A C 1
ATOM 698 O O . LEU A 1 89 ? -8.832 -4.072 12.962 1.00 98.06 89 LEU A O 1
ATOM 702 N N . THR A 1 90 ? -9.381 -6.229 12.664 1.00 98.31 90 THR A N 1
ATOM 703 C CA . THR A 1 90 ? -8.397 -6.740 13.625 1.00 98.31 90 THR A CA 1
ATOM 704 C C . THR A 1 90 ? -6.999 -6.597 13.049 1.00 98.31 90 THR A C 1
ATOM 706 O O . THR A 1 90 ? -6.129 -5.977 13.675 1.00 98.31 90 THR A O 1
ATOM 709 N N . GLU A 1 91 ? -6.802 -7.109 11.838 1.00 98.50 91 GLU A N 1
ATOM 710 C CA . GLU A 1 91 ? -5.510 -7.066 11.175 1.00 98.50 91 GLU A CA 1
ATOM 711 C C . GLU A 1 91 ? -5.162 -5.648 10.712 1.00 98.50 91 GLU A C 1
ATOM 713 O O . GLU A 1 91 ? -4.033 -5.193 10.921 1.00 98.50 91 GLU A O 1
ATOM 718 N N . ALA A 1 92 ? -6.152 -4.877 10.249 1.00 98.62 92 ALA A N 1
ATOM 719 C CA . ALA A 1 92 ? -5.976 -3.465 9.920 1.00 98.62 92 ALA A CA 1
ATOM 720 C C . ALA A 1 92 ? -5.395 -2.662 11.100 1.00 98.62 92 ALA A C 1
ATOM 722 O O . ALA A 1 92 ? -4.410 -1.932 10.955 1.00 98.62 92 ALA A O 1
ATOM 723 N N . ARG A 1 93 ? -5.930 -2.847 12.319 1.00 98.31 93 ARG A N 1
ATOM 724 C CA . ARG A 1 93 ? -5.390 -2.196 13.530 1.00 98.31 93 ARG A CA 1
ATOM 725 C C . ARG A 1 93 ? -3.982 -2.675 13.865 1.00 98.31 93 ARG A C 1
ATOM 727 O O . ARG A 1 93 ? -3.185 -1.878 14.362 1.00 98.31 93 ARG A O 1
ATOM 734 N N . ARG A 1 94 ? -3.675 -3.960 13.663 1.00 98.56 94 ARG A N 1
ATOM 735 C CA . ARG A 1 94 ? -2.343 -4.524 13.935 1.00 98.56 94 ARG A CA 1
ATOM 736 C C . ARG A 1 94 ? -1.295 -3.904 13.012 1.00 98.56 94 ARG A C 1
ATOM 738 O O . ARG A 1 94 ? -0.269 -3.425 13.498 1.00 98.56 94 ARG A O 1
ATOM 745 N N . ARG A 1 95 ? -1.584 -3.868 11.712 1.00 98.56 95 ARG A N 1
ATOM 746 C CA . ARG A 1 95 ? -0.747 -3.275 10.664 1.00 98.56 95 ARG A CA 1
ATOM 747 C C . ARG A 1 95 ? -0.531 -1.780 10.888 1.00 98.56 95 ARG A C 1
ATOM 749 O O . ARG A 1 95 ? 0.611 -1.337 10.999 1.00 98.56 95 ARG A O 1
ATOM 756 N N . LEU A 1 96 ? -1.602 -1.024 11.135 1.00 98.44 96 LEU A N 1
ATOM 757 C CA . LEU A 1 96 ? -1.500 0.414 11.395 1.00 98.44 96 LEU A CA 1
ATOM 758 C C . LEU A 1 96 ? -0.647 0.726 12.637 1.00 98.44 96 LEU A C 1
ATOM 760 O O . LEU A 1 96 ? 0.167 1.649 12.624 1.00 98.44 96 LEU A O 1
ATOM 764 N N . LYS A 1 97 ? -0.774 -0.062 13.715 1.00 98.25 97 LYS A N 1
ATOM 765 C CA . LYS A 1 97 ? 0.079 0.094 14.906 1.00 98.25 97 LYS A CA 1
ATOM 766 C C . LYS A 1 97 ? 1.559 -0.127 14.595 1.00 98.25 97 LYS A C 1
ATOM 768 O O . LYS A 1 97 ? 2.381 0.601 15.145 1.00 98.25 97 LYS A O 1
ATOM 773 N N . ARG A 1 98 ? 1.905 -1.097 13.738 1.00 98.19 98 ARG A N 1
ATOM 774 C CA . ARG A 1 98 ? 3.294 -1.328 13.301 1.00 98.19 98 ARG A CA 1
ATOM 775 C C . ARG A 1 98 ? 3.840 -0.128 12.530 1.00 98.19 98 ARG A C 1
ATOM 777 O O . ARG A 1 98 ? 4.937 0.328 12.849 1.00 98.19 98 ARG A O 1
ATOM 784 N N . ALA A 1 99 ? 3.060 0.417 11.594 1.00 98.25 99 ALA A N 1
ATOM 785 C CA . ALA A 1 99 ? 3.446 1.610 10.842 1.00 98.25 99 ALA A CA 1
ATOM 786 C C . ALA A 1 99 ? 3.700 2.809 11.776 1.00 98.25 99 ALA A C 1
ATOM 788 O O . ALA A 1 99 ? 4.779 3.397 11.745 1.00 98.25 99 ALA A O 1
ATOM 789 N N . ILE A 1 100 ? 2.764 3.101 12.690 1.00 98.19 100 ILE A N 1
ATOM 790 C CA . ILE A 1 100 ? 2.873 4.206 13.664 1.00 98.19 100 ILE A CA 1
ATOM 791 C C . ILE A 1 100 ? 4.048 4.017 14.632 1.00 98.19 100 ILE A C 1
ATOM 793 O O . ILE A 1 100 ? 4.698 4.990 15.009 1.00 98.19 100 ILE A O 1
ATOM 797 N N . ALA A 1 101 ? 4.324 2.783 15.062 1.00 98.25 101 ALA A N 1
ATOM 798 C CA . ALA A 1 101 ? 5.431 2.501 15.973 1.00 98.25 101 ALA A CA 1
ATOM 799 C C . ALA A 1 101 ? 6.799 2.796 15.340 1.00 98.25 101 ALA A C 1
ATOM 801 O O . ALA A 1 101 ? 7.719 3.204 16.045 1.00 98.25 101 ALA A O 1
ATOM 802 N N . ARG A 1 102 ? 6.927 2.598 14.022 1.00 97.81 102 ARG A N 1
ATOM 803 C CA . ARG A 1 102 ? 8.142 2.922 13.263 1.00 97.81 102 ARG A CA 1
ATOM 804 C C . ARG A 1 102 ? 8.197 4.406 12.899 1.00 97.81 102 ARG A C 1
ATOM 806 O O . ARG A 1 102 ? 9.247 5.024 13.022 1.00 97.81 102 ARG A O 1
ATOM 813 N N . GLU A 1 103 ? 7.064 4.973 12.498 1.00 97.62 103 GLU A N 1
ATOM 814 C CA . GLU A 1 103 ? 6.932 6.358 12.055 1.00 97.62 103 GLU A CA 1
ATOM 815 C C . GLU A 1 103 ? 5.628 6.984 12.595 1.00 97.62 103 GLU A C 1
ATOM 817 O O . GLU A 1 103 ? 4.554 6.816 12.011 1.00 97.62 103 GLU A O 1
ATOM 822 N N . PRO A 1 104 ? 5.687 7.758 13.697 1.00 96.81 104 PRO A N 1
ATOM 823 C CA . PRO A 1 104 ? 4.492 8.298 14.354 1.00 96.81 104 PRO A CA 1
ATOM 824 C C . PRO A 1 104 ? 3.610 9.208 13.485 1.00 96.81 104 PRO A C 1
ATOM 826 O O . PRO A 1 104 ? 2.432 9.387 13.802 1.00 96.81 104 PRO A O 1
ATOM 829 N N . GLN A 1 105 ? 4.154 9.763 12.395 1.00 95.88 105 GLN A N 1
ATOM 830 C CA . GLN A 1 105 ? 3.421 10.598 11.436 1.00 95.88 105 GLN A CA 1
ATOM 831 C C . GLN A 1 105 ? 2.216 9.879 10.814 1.00 95.88 105 GLN A C 1
ATOM 833 O O . GLN A 1 105 ? 1.181 10.510 10.598 1.00 95.88 105 GLN A O 1
ATOM 838 N N . TRP A 1 106 ? 2.285 8.549 10.654 1.00 96.75 106 TRP A N 1
ATOM 839 C CA . TRP A 1 106 ? 1.188 7.740 10.109 1.00 96.75 106 TRP A CA 1
ATOM 840 C C . TRP A 1 106 ? -0.100 7.826 10.926 1.00 96.75 106 TRP A C 1
ATOM 842 O O . TRP A 1 106 ? -1.175 7.539 10.411 1.00 96.75 106 TRP A O 1
ATOM 852 N N . LYS A 1 107 ? -0.033 8.260 12.191 1.00 94.94 107 LYS A N 1
ATOM 853 C CA . LYS A 1 107 ? -1.227 8.499 13.007 1.00 94.94 107 LYS A CA 1
ATOM 854 C C . LYS A 1 107 ? -2.075 9.650 12.458 1.00 94.94 107 LYS A C 1
ATOM 856 O O . LYS A 1 107 ? -3.299 9.584 12.545 1.00 94.94 107 LYS A O 1
ATOM 861 N N . THR A 1 108 ? -1.432 10.700 11.952 1.00 94.69 108 THR A N 1
ATOM 862 C CA . THR A 1 108 ? -2.117 11.864 11.378 1.00 94.69 108 THR A CA 1
ATOM 863 C C . THR A 1 108 ? -2.705 11.509 10.019 1.00 94.69 108 THR A C 1
ATOM 865 O O . THR A 1 108 ? -3.884 11.769 9.799 1.00 94.69 108 THR A O 1
ATOM 868 N N . GLU A 1 109 ? -1.925 10.838 9.166 1.00 94.94 109 GLU A N 1
ATOM 869 C CA . GLU A 1 109 ? -2.385 10.372 7.850 1.00 94.94 109 GLU A CA 1
ATOM 870 C C . GLU A 1 109 ? -3.590 9.431 7.984 1.00 94.94 109 GLU A C 1
ATOM 872 O O . GLU A 1 109 ? -4.646 9.674 7.400 1.00 94.94 109 GLU A O 1
ATOM 877 N N . ALA A 1 110 ? -3.504 8.444 8.884 1.00 95.94 110 ALA A N 1
ATOM 878 C CA . ALA A 1 110 ? -4.581 7.482 9.104 1.00 95.94 110 ALA A CA 1
ATOM 879 C C . ALA A 1 110 ? -5.898 8.112 9.563 1.00 95.94 110 ALA A C 1
ATOM 881 O O . ALA A 1 110 ? -6.959 7.538 9.335 1.00 95.94 110 ALA A O 1
ATOM 882 N N . ALA A 1 111 ? -5.852 9.266 10.234 1.00 94.19 111 ALA A N 1
ATOM 883 C CA . ALA A 1 111 ? -7.051 9.963 10.688 1.00 94.19 111 ALA A CA 1
ATOM 884 C C . ALA A 1 111 ? -7.805 10.665 9.544 1.00 94.19 111 ALA A C 1
ATOM 886 O O . ALA A 1 111 ? -8.995 10.943 9.690 1.00 94.19 111 ALA A O 1
ATOM 887 N N . ALA A 1 112 ? -7.126 10.963 8.433 1.00 94.00 112 ALA A N 1
ATOM 888 C CA . ALA A 1 112 ? -7.713 11.577 7.242 1.00 94.00 112 ALA A CA 1
ATOM 889 C C . ALA A 1 112 ? -7.986 10.564 6.117 1.00 94.00 112 ALA A C 1
ATOM 891 O O . ALA A 1 112 ? -8.734 10.876 5.191 1.00 94.00 112 ALA A O 1
ATOM 892 N N . ASP A 1 113 ? -7.405 9.367 6.203 1.00 96.31 113 ASP A N 1
ATOM 893 C CA . ASP A 1 113 ? -7.497 8.343 5.169 1.00 96.31 113 ASP A CA 1
ATOM 894 C C . ASP A 1 113 ? -8.901 7.705 5.100 1.00 96.31 113 ASP A C 1
ATOM 896 O O . ASP A 1 113 ? -9.349 7.094 6.082 1.00 96.31 113 ASP A O 1
ATOM 900 N N . PRO A 1 114 ? -9.615 7.828 3.963 1.00 96.31 114 PRO A N 1
ATOM 901 C CA . PRO A 1 114 ? -10.927 7.216 3.787 1.00 96.31 114 PRO A CA 1
ATOM 902 C C . PRO A 1 114 ? -10.887 5.681 3.795 1.00 96.31 114 PRO A C 1
ATO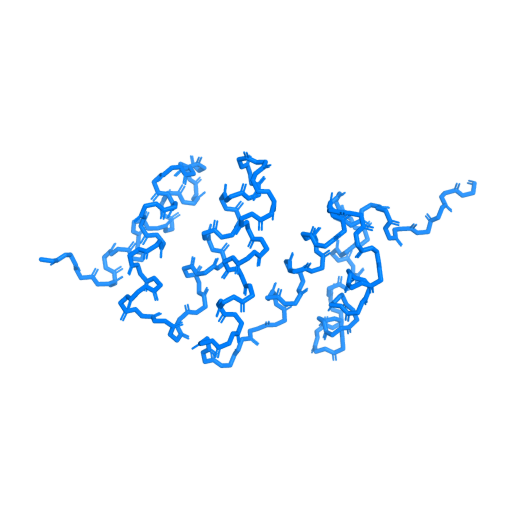M 904 O O . PRO A 1 114 ? -11.886 5.073 4.179 1.00 96.31 114 PRO A O 1
ATOM 907 N N . ASP A 1 115 ? -9.763 5.048 3.445 1.00 97.69 115 ASP A N 1
ATOM 908 C CA . ASP A 1 115 ? -9.637 3.583 3.453 1.00 97.69 115 ASP A CA 1
ATOM 909 C C . ASP A 1 115 ? -9.602 3.027 4.876 1.00 97.69 115 ASP A C 1
ATOM 911 O O . ASP A 1 115 ? -9.960 1.875 5.112 1.00 97.69 115 ASP A O 1
ATOM 915 N N . LEU A 1 116 ? -9.234 3.869 5.843 1.00 97.69 116 LEU A N 1
ATOM 916 C CA . LEU A 1 116 ? -9.190 3.543 7.265 1.00 97.69 116 LEU A CA 1
ATOM 917 C C . LEU A 1 116 ? -10.412 4.059 8.032 1.00 97.69 116 LEU A C 1
ATOM 919 O O . LEU A 1 116 ? -10.434 3.988 9.265 1.00 97.69 116 LEU A O 1
ATOM 923 N N . ALA A 1 117 ? -11.449 4.546 7.341 1.00 95.69 117 ALA A N 1
ATOM 924 C CA . ALA A 1 117 ? -12.615 5.166 7.970 1.00 95.69 117 ALA A CA 1
ATOM 925 C C . ALA A 1 117 ? -13.313 4.257 8.999 1.00 95.69 117 ALA A C 1
ATOM 927 O O . ALA A 1 117 ? -13.779 4.742 10.030 1.00 95.69 117 ALA A O 1
ATOM 928 N N . ALA A 1 118 ? -13.334 2.935 8.787 1.00 95.50 118 ALA A N 1
ATOM 929 C CA . ALA A 1 118 ? -13.922 1.988 9.742 1.00 95.50 118 ALA A CA 1
ATOM 930 C C . ALA A 1 118 ? -13.107 1.840 11.048 1.00 95.50 118 ALA A C 1
ATOM 932 O O . ALA A 1 118 ? -13.611 1.337 12.056 1.00 95.50 118 ALA A O 1
ATOM 933 N N . LEU A 1 119 ? -11.851 2.303 11.072 1.00 94.06 119 LEU A N 1
ATOM 934 C CA . LEU A 1 119 ? -11.031 2.369 12.284 1.00 94.06 119 LEU A CA 1
ATOM 935 C C . LEU A 1 119 ? -11.190 3.680 13.050 1.00 94.06 119 LEU A C 1
ATOM 937 O O . LEU A 1 119 ? -10.788 3.736 14.221 1.00 94.06 119 LEU A O 1
ATOM 941 N N . HIS A 1 120 ? -11.738 4.719 12.414 1.00 89.62 120 HIS A N 1
ATOM 942 C CA . HIS A 1 120 ? -11.889 6.032 13.028 1.00 89.62 120 HIS A CA 1
ATOM 943 C C . HIS A 1 120 ? -12.835 5.949 14.231 1.00 89.62 120 HIS A C 1
ATOM 945 O O . HIS A 1 120 ? -13.793 5.171 14.234 1.00 89.62 120 HIS A O 1
ATOM 951 N N . PRO A 1 121 ? -12.586 6.737 15.291 1.00 77.69 121 PRO A N 1
ATOM 952 C CA . PRO A 1 121 ? -13.525 6.814 16.398 1.00 77.69 121 PRO A CA 1
ATOM 953 C C . PRO A 1 121 ? -14.890 7.277 15.877 1.00 77.69 121 PRO A C 1
ATOM 955 O O . PRO A 1 121 ? -14.970 8.215 15.082 1.00 77.69 121 PRO A O 1
ATOM 958 N N . ALA A 1 122 ? -15.963 6.635 16.349 1.00 69.31 122 ALA A N 1
ATOM 959 C CA . ALA A 1 122 ? -17.322 7.054 16.029 1.00 69.31 122 ALA A CA 1
ATOM 960 C C . ALA A 1 122 ? -17.480 8.548 16.347 1.00 69.31 122 ALA A C 1
ATOM 962 O O . ALA A 1 122 ? -17.193 8.983 17.468 1.00 69.31 122 ALA A O 1
ATOM 963 N N . LYS A 1 123 ? -17.913 9.336 15.356 1.00 56.78 123 LYS A N 1
ATOM 964 C CA . LYS A 1 123 ? -18.293 10.730 15.592 1.00 56.78 123 LYS A CA 1
ATOM 965 C C . LYS A 1 123 ? -19.481 10.704 16.559 1.00 56.78 123 LYS A C 1
ATOM 967 O O . LYS A 1 123 ? -20.514 10.129 16.227 1.00 56.78 123 LYS A O 1
ATOM 972 N N . LYS A 1 124 ? -19.274 11.221 17.773 1.00 43.38 124 LYS A N 1
ATOM 973 C CA . LYS A 1 124 ? -20.347 11.446 18.749 1.00 43.38 124 LYS A CA 1
ATOM 974 C C . LYS A 1 124 ? -21.299 12.525 18.259 1.00 43.38 124 LYS A C 1
ATOM 976 O O . LYS A 1 124 ? -20.806 13.455 17.581 1.00 43.38 124 LYS A O 1
#

Foldseek 3Di:
DDDLVVLVVVLVVCVVVLVLVSLLVSLVVSCVVPVQAQPSLQSNLVSCVVVVVLVVSLVSLVSSVVRHNPDALVSLQSNLLSCLLVVVPVSSVVSLVSSCVRPVVSVVVLQVDPSNVVVHPPDD